Protein AF-A0A920RY23-F1 (afdb_monomer_lite)

Sequence (67 aa):
MIKPFKLRVPNNTLNEIYNKVKKYPLGQYSNMDGWEHGTNLKNLKEISKYWITNLIGRTRKKNKKIF

Foldseek 3Di:
DDDDDDDDDDLVNLVVVLVCLVPPPLVVDDQDDDQPPHDGSVNSVVVSVCCNCPVSVVNVVVVVVVD

Structure (mmCIF, N/CA/C/O backbone):
data_AF-A0A920RY23-F1
#
_entry.id   AF-A0A920RY23-F1
#
loop_
_atom_site.group_PDB
_atom_site.id
_atom_site.type_symbol
_atom_site.label_atom_id
_atom_site.label_alt_id
_atom_site.label_comp_id
_atom_site.label_asym_id
_atom_site.label_entity_id
_atom_site.label_seq_id
_atom_site.pdbx_PDB_ins_code
_atom_site.Cartn_x
_atom_site.Cartn_y
_atom_site.Cartn_z
_atom_site.occupancy
_atom_site.B_iso_or_equiv
_atom_site.auth_seq_id
_atom_site.auth_comp_id
_atom_site.auth_asym_id
_atom_site.auth_atom_id
_atom_site.pdbx_PDB_model_num
ATOM 1 N N . MET A 1 1 ? -36.175 14.331 6.294 1.00 79.06 1 MET A N 1
ATOM 2 C CA . MET A 1 1 ? -35.525 14.240 7.623 1.00 79.06 1 MET A CA 1
ATOM 3 C C . MET A 1 1 ? -34.055 13.890 7.425 1.00 79.06 1 MET A C 1
ATOM 5 O O . MET A 1 1 ? -33.775 12.832 6.879 1.00 79.06 1 MET A O 1
ATOM 9 N N . ILE A 1 2 ? -33.130 14.783 7.784 1.00 91.00 2 ILE A N 1
ATOM 10 C CA . ILE A 1 2 ? -31.685 14.595 7.564 1.00 91.00 2 ILE A CA 1
ATOM 11 C C . ILE A 1 2 ? -31.080 13.925 8.803 1.00 91.00 2 ILE A C 1
ATOM 13 O O . ILE A 1 2 ? -31.323 14.381 9.918 1.00 91.00 2 ILE A O 1
ATOM 17 N N . LYS A 1 3 ? -30.311 12.844 8.617 1.00 91.81 3 LYS A N 1
ATOM 18 C CA . LYS A 1 3 ? -29.616 12.140 9.706 1.00 91.81 3 LYS A CA 1
ATOM 19 C C . LYS A 1 3 ? -28.101 12.317 9.579 1.00 91.81 3 LYS A C 1
ATOM 21 O O . LYS A 1 3 ? -27.573 12.114 8.485 1.00 91.81 3 LYS A O 1
ATOM 26 N N . PRO A 1 4 ? -27.390 12.645 10.670 1.00 92.06 4 PRO A N 1
ATOM 27 C CA . PRO A 1 4 ? -25.937 12.688 10.648 1.00 92.06 4 PRO A CA 1
ATOM 28 C C . PRO A 1 4 ? -25.366 11.281 10.436 1.00 92.06 4 PRO A C 1
ATOM 30 O O . PRO A 1 4 ? -25.823 10.309 11.039 1.00 92.06 4 PRO A O 1
ATOM 33 N N . PHE A 1 5 ? -24.333 11.184 9.601 1.00 93.62 5 PHE A N 1
ATOM 34 C CA . PHE A 1 5 ? -23.593 9.951 9.356 1.00 93.62 5 PHE A CA 1
ATOM 35 C C . PHE A 1 5 ? -22.134 10.125 9.770 1.00 93.62 5 PHE A C 1
ATOM 37 O O . PHE A 1 5 ? -21.489 11.117 9.431 1.00 93.62 5 PHE A O 1
ATOM 44 N N . LYS A 1 6 ? -21.597 9.135 10.487 1.00 88.50 6 LYS A N 1
ATOM 45 C CA . LYS A 1 6 ? -20.179 9.075 10.846 1.00 88.50 6 LYS A CA 1
ATOM 46 C C . LYS A 1 6 ? -19.564 7.831 10.227 1.0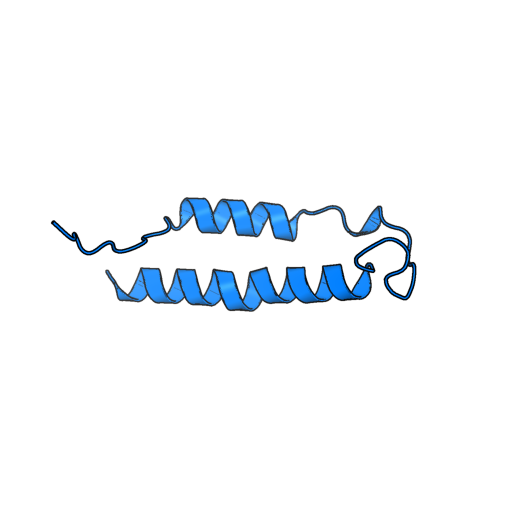0 88.50 6 LYS A C 1
ATOM 48 O O . LYS A 1 6 ? -19.802 6.722 10.700 1.00 88.50 6 LYS A O 1
ATOM 53 N N . LEU A 1 7 ? -18.729 8.028 9.211 1.00 87.06 7 LEU A N 1
ATOM 54 C CA . LEU A 1 7 ? -17.958 6.947 8.609 1.00 87.06 7 LEU A CA 1
ATOM 55 C C . LEU A 1 7 ? -16.967 6.379 9.634 1.00 87.06 7 LEU A C 1
ATOM 57 O O . LEU A 1 7 ? -16.151 7.110 10.201 1.00 87.06 7 LEU A O 1
ATOM 61 N N . ARG A 1 8 ? -17.021 5.065 9.850 1.00 87.56 8 ARG A N 1
ATOM 62 C CA . ARG A 1 8 ? -16.036 4.318 10.636 1.00 87.56 8 ARG A CA 1
ATOM 63 C C . ARG A 1 8 ? -15.494 3.191 9.775 1.00 87.56 8 ARG A C 1
ATOM 65 O O . ARG A 1 8 ? -16.260 2.358 9.308 1.00 87.56 8 ARG A O 1
ATOM 72 N N . VAL A 1 9 ? -14.179 3.169 9.583 1.00 88.44 9 VAL A N 1
ATOM 73 C CA . VAL A 1 9 ? -13.503 2.100 8.841 1.00 88.44 9 VAL A CA 1
ATOM 74 C C . VAL A 1 9 ? -12.794 1.190 9.845 1.00 88.44 9 VAL A C 1
ATOM 76 O O . VAL A 1 9 ? -11.924 1.679 10.577 1.00 88.44 9 VAL A O 1
ATOM 79 N N . PRO A 1 10 ? -13.140 -0.109 9.907 1.00 91.69 10 PRO A N 1
ATOM 80 C CA . PRO A 1 10 ? -12.484 -1.058 10.796 1.00 91.69 10 PRO A CA 1
ATOM 81 C C . PRO A 1 10 ? -10.985 -1.186 10.511 1.00 91.69 10 PRO A C 1
ATOM 83 O O . PRO A 1 10 ? -10.538 -1.131 9.363 1.00 91.69 10 PRO A O 1
ATOM 86 N N . ASN A 1 11 ? -10.195 -1.436 11.558 1.00 90.25 11 ASN A N 1
ATOM 87 C CA . ASN A 1 11 ? -8.755 -1.657 11.402 1.00 90.25 11 ASN A CA 1
ATOM 88 C C . ASN A 1 11 ? -8.443 -2.882 10.526 1.00 90.25 11 ASN A C 1
ATOM 90 O O . ASN A 1 11 ? -7.459 -2.845 9.793 1.00 90.25 11 ASN A O 1
ATOM 94 N N . ASN A 1 12 ? -9.287 -3.920 10.545 1.00 94.06 12 ASN A N 1
ATOM 95 C CA . ASN A 1 12 ? -9.123 -5.092 9.678 1.00 94.06 12 ASN A CA 1
ATOM 96 C C . ASN A 1 12 ? -9.224 -4.714 8.196 1.00 94.06 12 ASN A C 1
ATOM 98 O O . ASN A 1 12 ? -8.320 -5.038 7.432 1.00 94.06 12 ASN A O 1
ATOM 102 N N . THR A 1 13 ? -10.216 -3.905 7.817 1.00 94.50 13 THR A N 1
ATOM 103 C CA . THR A 1 13 ? -10.342 -3.375 6.450 1.00 94.50 13 THR A CA 1
ATOM 104 C C . THR A 1 13 ? -9.109 -2.560 6.048 1.00 94.50 13 THR A C 1
ATOM 106 O O . THR A 1 13 ? -8.572 -2.724 4.955 1.00 94.50 13 THR A O 1
ATOM 109 N N . LEU A 1 14 ? -8.584 -1.721 6.951 1.00 93.06 14 LEU A N 1
ATOM 110 C CA . LEU A 1 14 ? -7.340 -0.979 6.706 1.00 93.06 14 LEU A CA 1
ATOM 111 C C . LEU A 1 14 ? -6.121 -1.906 6.548 1.00 93.06 14 LEU A C 1
ATOM 113 O O . LEU A 1 14 ? -5.223 -1.608 5.760 1.00 93.06 14 LEU A O 1
ATOM 117 N N . ASN A 1 15 ? -6.068 -3.017 7.286 1.00 92.94 15 ASN A N 1
ATOM 118 C CA . ASN A 1 15 ? -5.014 -4.029 7.181 1.00 92.94 15 ASN A CA 1
ATOM 119 C C . ASN A 1 15 ? -5.077 -4.783 5.852 1.00 92.94 15 ASN A C 1
ATOM 121 O O . ASN A 1 15 ? -4.039 -4.985 5.224 1.00 92.94 15 ASN A O 1
ATOM 125 N N . GLU A 1 16 ? -6.270 -5.138 5.392 1.00 95.75 16 GLU A N 1
ATOM 126 C CA . GLU A 1 16 ? -6.473 -5.774 4.092 1.00 95.75 16 GLU A CA 1
ATOM 127 C C . GLU A 1 16 ? -6.046 -4.858 2.945 1.00 95.75 16 GLU A C 1
ATOM 129 O O . GLU A 1 16 ? -5.272 -5.281 2.085 1.00 95.75 16 GLU A O 1
ATOM 134 N N . ILE A 1 17 ? -6.466 -3.588 2.963 1.00 94.19 17 ILE A N 1
ATOM 135 C CA . ILE A 1 17 ? -6.059 -2.598 1.955 1.00 94.19 17 ILE A CA 1
ATOM 136 C C . ILE A 1 17 ? -4.539 -2.412 1.981 1.00 94.19 17 ILE A C 1
ATOM 138 O O . ILE A 1 17 ? -3.898 -2.479 0.934 1.00 94.19 17 ILE A O 1
ATOM 142 N N . TYR A 1 18 ? -3.942 -2.246 3.166 1.00 94.62 18 TYR A N 1
ATOM 143 C CA . TYR A 1 18 ? -2.486 -2.152 3.317 1.00 94.62 18 TYR A CA 1
ATOM 144 C C . TYR A 1 18 ? -1.776 -3.348 2.675 1.00 94.62 18 TYR A C 1
ATOM 146 O O . TYR A 1 18 ? -0.822 -3.167 1.921 1.00 94.62 18 TYR A O 1
ATOM 154 N N . ASN A 1 19 ? -2.252 -4.565 2.946 1.00 95.44 19 ASN A N 1
ATOM 155 C CA . ASN A 1 19 ? -1.655 -5.785 2.417 1.00 95.44 19 ASN A CA 1
ATOM 156 C C . ASN A 1 19 ? -1.807 -5.884 0.896 1.00 95.44 19 ASN A C 1
ATOM 158 O O . ASN A 1 19 ? -0.849 -6.274 0.234 1.00 95.44 19 ASN A O 1
ATOM 162 N N . LYS A 1 20 ? -2.963 -5.498 0.341 1.00 95.69 20 LYS A N 1
ATOM 163 C CA . LYS A 1 20 ? -3.197 -5.472 -1.110 1.00 95.69 20 LYS A CA 1
ATOM 164 C C . LYS A 1 20 ? -2.255 -4.500 -1.816 1.00 95.69 20 LYS A C 1
ATOM 166 O O . LYS A 1 20 ? -1.572 -4.900 -2.750 1.00 95.69 20 LYS A O 1
ATOM 171 N N . VAL A 1 21 ? -2.158 -3.259 -1.332 1.00 94.25 21 VAL A N 1
ATOM 172 C CA . VAL A 1 21 ? -1.284 -2.239 -1.938 1.00 94.25 21 VAL A CA 1
ATOM 173 C C . VAL A 1 21 ? 0.189 -2.640 -1.805 1.00 94.25 21 VAL A C 1
ATOM 175 O O . VAL A 1 21 ? 0.954 -2.500 -2.751 1.00 94.25 21 VAL A O 1
ATOM 178 N N . LYS A 1 22 ? 0.594 -3.202 -0.657 1.00 92.38 22 LYS A N 1
ATOM 179 C CA . LYS A 1 22 ? 1.986 -3.613 -0.412 1.00 92.38 22 LYS A CA 1
ATOM 180 C C . LYS A 1 22 ? 2.426 -4.801 -1.272 1.00 92.38 22 LYS A C 1
ATOM 182 O O . LYS A 1 22 ? 3.596 -4.876 -1.627 1.00 92.38 22 LYS A O 1
ATOM 187 N N . LYS A 1 23 ? 1.520 -5.738 -1.560 1.00 94.38 23 LYS A N 1
ATOM 188 C CA . LYS A 1 23 ? 1.805 -6.961 -2.332 1.00 94.38 23 LYS A CA 1
ATOM 189 C C . LYS A 1 23 ? 1.563 -6.805 -3.834 1.00 94.38 23 LYS A C 1
ATOM 191 O O . LYS A 1 23 ? 1.732 -7.775 -4.566 1.00 94.38 23 LYS A O 1
ATOM 196 N N . TYR A 1 24 ? 1.143 -5.627 -4.291 1.00 92.19 24 TYR A N 1
ATOM 197 C CA . TYR A 1 24 ? 0.839 -5.409 -5.697 1.00 92.19 24 TYR A CA 1
ATOM 198 C C . TYR A 1 24 ? 2.088 -5.648 -6.571 1.00 92.19 24 TYR A C 1
ATOM 200 O O . TYR A 1 24 ? 3.154 -5.110 -6.250 1.00 92.19 24 TYR A O 1
ATOM 208 N N . PRO A 1 25 ? 2.000 -6.439 -7.658 1.00 91.31 25 PRO A N 1
ATOM 209 C CA . PRO A 1 25 ? 3.163 -6.895 -8.419 1.00 91.31 25 PRO A CA 1
ATOM 210 C C . PRO A 1 25 ? 3.684 -5.817 -9.385 1.00 91.31 25 PRO A C 1
ATOM 212 O O . PRO A 1 25 ? 3.700 -5.989 -10.600 1.00 91.31 25 PRO A O 1
ATOM 215 N N . LEU A 1 26 ? 4.167 -4.694 -8.844 1.00 87.50 26 LEU A N 1
ATOM 216 C CA . LEU A 1 26 ? 4.676 -3.553 -9.621 1.00 87.50 26 LEU A CA 1
ATOM 217 C C . LEU A 1 26 ? 5.829 -3.921 -10.572 1.00 87.50 26 LEU A C 1
ATOM 219 O O . LEU A 1 26 ? 6.045 -3.224 -11.555 1.00 87.50 26 LEU A O 1
ATOM 223 N N . GLY A 1 27 ? 6.565 -5.000 -10.290 1.00 84.00 27 GLY A N 1
ATOM 224 C CA . GLY A 1 27 ? 7.678 -5.473 -11.121 1.00 84.00 27 GLY A CA 1
ATOM 225 C C . GLY A 1 27 ? 7.272 -6.138 -12.440 1.00 84.00 27 GLY A C 1
ATOM 226 O O . GLY A 1 27 ? 8.146 -6.418 -13.247 1.00 84.00 27 GLY A O 1
ATOM 227 N N . GLN A 1 28 ? 5.979 -6.393 -12.666 1.00 85.62 28 GLN A N 1
ATOM 228 C CA . GLN A 1 28 ? 5.481 -6.976 -13.920 1.00 85.62 28 GLN A CA 1
ATOM 229 C C . GLN A 1 28 ? 5.241 -5.927 -15.016 1.00 85.62 28 GLN A C 1
ATOM 231 O O . GLN A 1 28 ? 5.010 -6.285 -16.167 1.00 85.62 28 GLN A O 1
ATOM 236 N N . TYR A 1 29 ? 5.278 -4.639 -14.669 1.00 84.19 29 TYR A N 1
ATOM 237 C CA . TYR A 1 29 ? 4.992 -3.551 -15.597 1.00 84.19 29 TYR A CA 1
ATOM 238 C C . TYR A 1 29 ? 6.266 -3.044 -16.266 1.00 84.19 29 TYR A C 1
ATOM 240 O O . TYR A 1 29 ? 7.299 -2.872 -15.614 1.00 84.19 29 TYR A O 1
ATOM 248 N N . SER A 1 30 ? 6.173 -2.758 -17.564 1.00 83.56 30 SER A N 1
ATOM 249 C CA . SER A 1 30 ? 7.239 -2.106 -18.317 1.00 83.56 30 SER A CA 1
ATOM 250 C C . SER A 1 30 ? 7.512 -0.703 -17.770 1.00 83.56 30 SER A C 1
ATOM 252 O O . SER A 1 30 ? 6.606 0.026 -17.355 1.00 83.56 30 SER A O 1
ATOM 254 N N . ASN A 1 31 ? 8.788 -0.316 -17.765 1.00 82.12 31 ASN A N 1
ATOM 255 C CA . ASN A 1 31 ? 9.191 1.034 -17.394 1.00 82.12 31 ASN A CA 1
ATOM 256 C C . ASN A 1 31 ? 8.964 1.966 -18.591 1.00 82.12 31 ASN A C 1
ATOM 258 O O . ASN A 1 31 ? 9.866 2.176 -19.395 1.00 82.12 31 ASN A O 1
ATOM 262 N N . MET A 1 32 ? 7.728 2.439 -18.731 1.00 87.00 32 MET A N 1
ATOM 263 C CA . MET A 1 32 ? 7.322 3.418 -19.739 1.00 87.00 32 MET A CA 1
ATOM 264 C C . MET A 1 32 ? 7.210 4.791 -19.086 1.00 87.00 32 MET A C 1
ATOM 266 O O . MET A 1 32 ? 6.641 4.909 -17.997 1.00 87.00 32 MET A O 1
ATOM 270 N N . ASP A 1 33 ? 7.743 5.809 -19.750 1.00 86.31 33 ASP A N 1
ATOM 271 C CA . ASP A 1 33 ? 7.639 7.196 -19.310 1.00 86.31 33 ASP A CA 1
ATOM 272 C C . ASP A 1 33 ? 6.332 7.843 -19.796 1.00 86.31 33 ASP A C 1
ATOM 274 O O . ASP A 1 33 ? 5.621 7.317 -20.651 1.00 86.31 33 ASP A O 1
ATOM 278 N N . GLY A 1 34 ? 5.995 9.003 -19.227 1.00 87.19 34 GLY A N 1
ATOM 279 C CA . GLY A 1 34 ? 4.819 9.771 -19.638 1.00 87.19 34 GLY A CA 1
ATOM 280 C C . GLY A 1 34 ? 3.490 9.196 -19.138 1.00 87.19 34 GLY A C 1
ATOM 281 O O . GLY A 1 34 ? 3.419 8.617 -18.052 1.00 87.19 34 GLY A O 1
ATOM 282 N N . TRP A 1 35 ? 2.419 9.455 -19.891 1.00 92.00 35 TRP A N 1
ATOM 283 C CA . TRP A 1 35 ? 1.034 9.077 -19.552 1.00 92.00 35 TRP A CA 1
ATOM 284 C C . TRP A 1 35 ? 0.253 8.494 -20.737 1.00 92.00 35 TRP A C 1
ATOM 286 O O . TRP A 1 35 ? -0.950 8.257 -20.637 1.00 92.00 35 TRP A O 1
ATOM 296 N N . GLU A 1 36 ? 0.929 8.263 -21.861 1.00 92.38 36 GLU A N 1
ATOM 297 C CA . GLU A 1 36 ? 0.331 7.863 -23.144 1.00 92.38 36 GLU A CA 1
ATOM 298 C C . GLU A 1 36 ? -0.449 6.546 -23.046 1.00 92.38 36 GLU A C 1
ATOM 300 O O . GLU A 1 36 ? -1.429 6.333 -23.756 1.00 92.38 36 GLU A O 1
ATOM 305 N N . HIS A 1 37 ? -0.058 5.686 -22.105 1.00 86.94 37 HIS A N 1
ATOM 306 C CA . HIS A 1 37 ? -0.680 4.389 -21.846 1.00 86.94 37 HIS A CA 1
ATOM 307 C C . HIS A 1 37 ? -1.295 4.301 -20.440 1.00 86.94 37 HIS A C 1
ATOM 309 O O . HIS A 1 37 ? -1.460 3.216 -19.885 1.00 86.94 37 HIS A O 1
ATOM 315 N N . GLY A 1 38 ? -1.630 5.452 -19.849 1.00 87.19 38 GLY A N 1
ATOM 316 C CA . GLY A 1 38 ? -2.084 5.569 -18.466 1.00 87.19 38 GLY A CA 1
ATOM 317 C C . GLY A 1 38 ? -0.943 5.880 -17.497 1.00 87.19 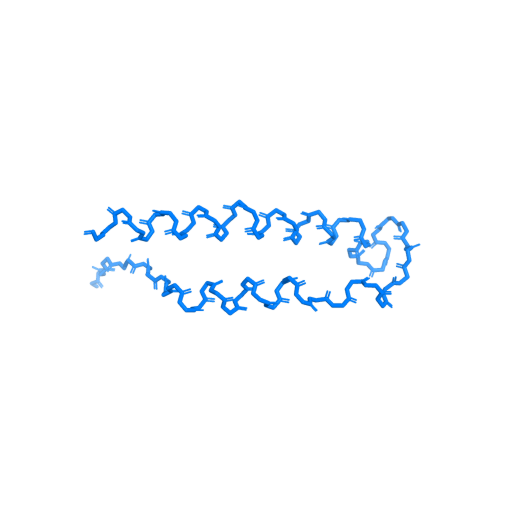38 GLY A C 1
ATOM 318 O O . GLY A 1 38 ? 0.119 6.357 -17.885 1.00 87.19 38 GLY A O 1
ATOM 319 N N . THR A 1 39 ? -1.175 5.660 -16.201 1.00 89.12 39 THR A N 1
ATOM 320 C CA . THR A 1 39 ? -0.186 5.970 -15.159 1.00 89.12 39 THR A CA 1
ATOM 321 C C . THR A 1 39 ? 1.119 5.207 -15.373 1.00 89.12 39 THR A C 1
ATOM 323 O O . THR A 1 39 ? 1.129 3.977 -15.373 1.00 89.12 39 THR A O 1
ATOM 326 N N . ASN A 1 40 ? 2.234 5.934 -15.454 1.00 91.25 40 ASN A N 1
ATOM 327 C CA . ASN A 1 40 ? 3.554 5.315 -15.478 1.00 91.25 40 ASN A CA 1
ATOM 328 C C . ASN A 1 40 ? 3.919 4.636 -14.144 1.00 91.25 40 ASN A C 1
ATOM 330 O O . ASN A 1 40 ? 3.403 4.945 -13.062 1.00 91.25 40 ASN A O 1
ATOM 334 N N . LEU A 1 41 ? 4.889 3.725 -14.219 1.00 91.56 41 LEU A N 1
ATOM 335 C CA . LEU A 1 41 ? 5.331 2.921 -13.083 1.00 91.56 41 LEU A CA 1
ATOM 336 C C . LEU A 1 41 ? 5.895 3.764 -11.925 1.00 91.56 41 LEU A C 1
ATOM 338 O O . LEU A 1 41 ? 5.738 3.392 -10.758 1.00 91.56 41 LEU A O 1
ATOM 342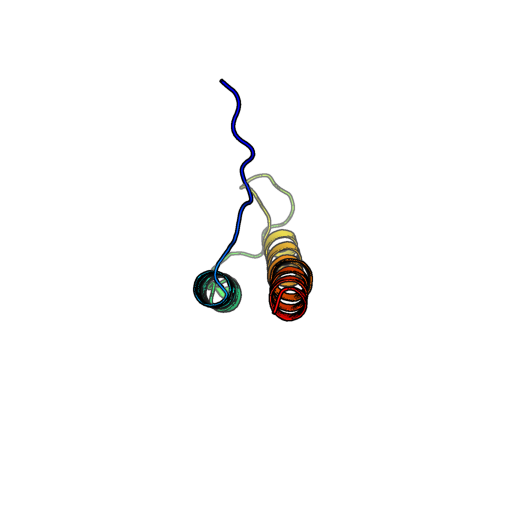 N N . LYS A 1 42 ? 6.542 4.897 -12.222 1.00 90.94 42 LYS A N 1
ATOM 343 C CA . LYS A 1 42 ? 7.104 5.800 -11.208 1.00 90.94 42 LYS A CA 1
ATOM 344 C C . LYS A 1 42 ? 5.994 6.406 -10.351 1.00 90.94 42 LYS A C 1
ATOM 346 O O . LYS A 1 42 ? 6.005 6.251 -9.129 1.00 90.94 42 LYS A O 1
ATOM 351 N N . ASN A 1 43 ? 4.995 7.005 -10.986 1.00 92.25 43 ASN A N 1
ATOM 352 C CA . ASN A 1 43 ? 3.836 7.590 -10.328 1.00 92.25 43 ASN A CA 1
ATOM 353 C C . ASN A 1 43 ? 3.043 6.532 -9.544 1.00 92.25 43 ASN A C 1
ATOM 355 O O . ASN A 1 43 ? 2.647 6.786 -8.405 1.00 92.25 43 ASN A O 1
ATOM 359 N N . LEU A 1 44 ? 2.874 5.322 -10.094 1.00 91.88 44 LEU A N 1
ATOM 360 C CA . LEU A 1 44 ? 2.199 4.218 -9.402 1.00 91.88 44 LEU A CA 1
ATOM 361 C C . LEU A 1 44 ? 2.941 3.788 -8.123 1.00 91.88 44 LEU A C 1
ATOM 363 O O . LEU A 1 44 ? 2.314 3.543 -7.087 1.00 91.88 44 LEU A O 1
ATOM 367 N N . L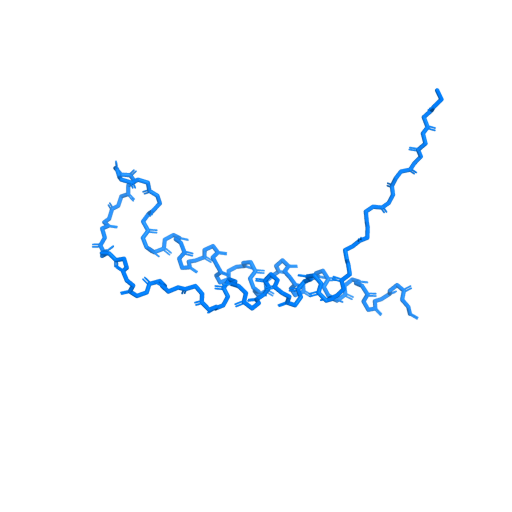YS A 1 45 ? 4.279 3.731 -8.158 1.00 92.38 45 LYS A N 1
ATOM 368 C CA . LYS A 1 45 ? 5.116 3.458 -6.977 1.00 92.38 45 LYS A CA 1
ATOM 369 C C . LYS A 1 45 ? 4.977 4.560 -5.928 1.00 92.38 45 LYS A C 1
ATOM 371 O O . LYS A 1 45 ? 4.792 4.260 -4.746 1.00 92.38 45 LYS A O 1
ATOM 376 N N . GLU A 1 46 ? 5.046 5.820 -6.346 1.00 93.38 46 GLU A N 1
ATOM 377 C CA . GLU A 1 46 ? 4.961 6.976 -5.451 1.00 93.38 46 GLU A CA 1
ATOM 378 C C . GLU A 1 46 ? 3.606 7.048 -4.737 1.00 93.38 46 GLU A C 1
ATOM 380 O O . GLU A 1 46 ? 3.566 7.144 -3.505 1.00 93.38 46 GLU A O 1
ATOM 385 N N . ILE A 1 47 ? 2.497 6.909 -5.471 1.00 93.56 47 ILE A N 1
ATOM 386 C CA . ILE A 1 47 ? 1.156 6.962 -4.874 1.00 93.56 47 ILE A CA 1
ATOM 387 C C . ILE A 1 47 ? 0.893 5.766 -3.952 1.00 93.56 47 ILE A C 1
ATOM 389 O O . ILE A 1 47 ? 0.345 5.942 -2.861 1.00 93.56 47 ILE A O 1
ATOM 393 N N . SER A 1 48 ? 1.358 4.567 -4.326 1.00 93.81 48 SER A N 1
ATOM 394 C CA . SER A 1 48 ? 1.242 3.361 -3.494 1.00 93.81 48 SER A CA 1
ATOM 395 C C . SER A 1 48 ? 2.010 3.511 -2.180 1.00 93.81 48 SER A C 1
ATOM 397 O O . SER A 1 48 ? 1.488 3.203 -1.103 1.00 93.81 48 SER A O 1
ATOM 399 N N . LYS A 1 49 ? 3.235 4.055 -2.243 1.00 93.38 49 LYS A N 1
ATOM 400 C CA . LYS A 1 49 ? 4.045 4.365 -1.059 1.00 93.38 49 LYS A CA 1
ATOM 401 C C . LYS A 1 49 ? 3.333 5.378 -0.165 1.00 93.38 49 LYS A C 1
ATOM 403 O O . LYS A 1 49 ? 3.196 5.129 1.032 1.00 93.38 49 LYS A O 1
ATOM 408 N N . TYR A 1 50 ? 2.823 6.468 -0.741 1.00 93.56 50 TYR A N 1
ATOM 409 C CA . TYR A 1 50 ? 2.094 7.503 -0.005 1.00 93.56 50 TYR A CA 1
ATOM 410 C C . TYR A 1 50 ? 0.851 6.954 0.711 1.00 93.56 50 TYR A C 1
ATOM 412 O O . TYR A 1 50 ? 0.613 7.263 1.883 1.00 93.56 50 TYR A O 1
ATOM 420 N N . TRP A 1 51 ? 0.068 6.109 0.038 1.00 92.69 51 TRP A N 1
ATOM 421 C CA . TRP A 1 51 ? -1.120 5.477 0.614 1.00 92.69 51 TRP A CA 1
ATOM 422 C C . TRP A 1 51 ? -0.792 4.666 1.866 1.00 92.69 51 TRP A C 1
ATOM 424 O O . TRP A 1 51 ? -1.442 4.816 2.906 1.00 92.69 51 TRP A O 1
ATOM 434 N N . ILE A 1 52 ? 0.249 3.841 1.779 1.00 91.50 52 ILE A N 1
ATOM 435 C CA . ILE A 1 52 ? 0.672 2.960 2.862 1.00 91.50 52 ILE A CA 1
ATOM 436 C C . ILE A 1 52 ? 1.213 3.753 4.060 1.00 91.50 52 ILE A C 1
ATOM 438 O O . ILE A 1 52 ? 0.841 3.467 5.203 1.00 91.50 52 ILE A O 1
ATOM 442 N N . THR A 1 53 ? 2.086 4.734 3.820 1.00 88.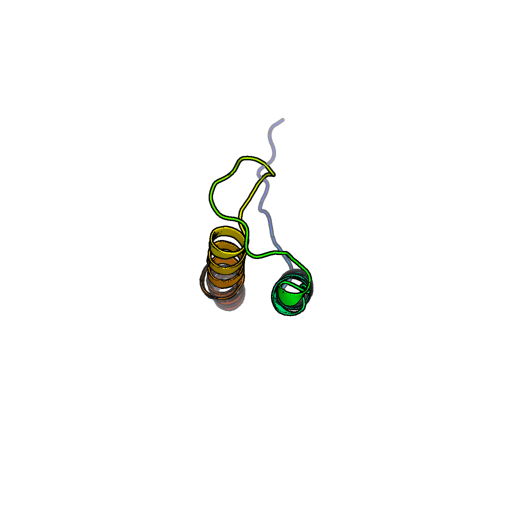69 53 THR A N 1
ATOM 443 C CA . THR A 1 53 ? 2.793 5.447 4.895 1.00 88.69 53 THR A CA 1
ATOM 444 C C . THR A 1 53 ? 1.914 6.499 5.558 1.00 88.69 53 THR A C 1
ATOM 446 O O . THR A 1 53 ? 1.906 6.624 6.784 1.00 88.69 53 THR A O 1
ATOM 449 N N . ASN A 1 54 ? 1.148 7.246 4.760 1.00 87.88 54 ASN A N 1
ATOM 450 C CA . ASN A 1 54 ? 0.504 8.466 5.225 1.00 87.88 54 ASN A CA 1
ATOM 451 C C . ASN A 1 54 ? -0.983 8.247 5.466 1.00 87.88 54 ASN A C 1
ATOM 453 O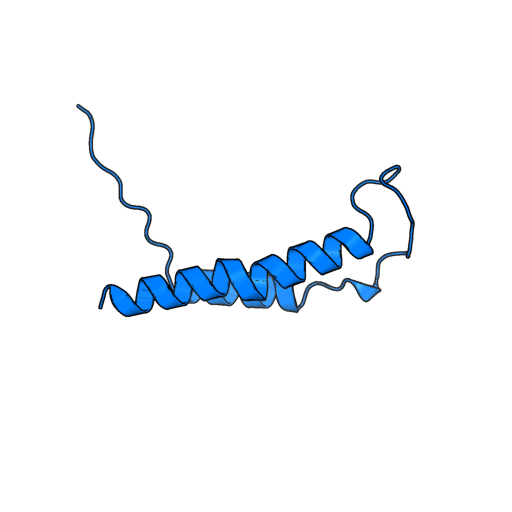 O . ASN A 1 54 ? -1.445 8.469 6.583 1.00 87.88 54 ASN A O 1
ATOM 457 N N . LEU A 1 55 ? -1.738 7.797 4.463 1.00 85.12 55 LEU A N 1
ATOM 458 C CA . LEU A 1 55 ? -3.196 7.693 4.582 1.00 85.12 55 LEU A CA 1
ATOM 459 C C . LEU A 1 55 ? -3.603 6.591 5.559 1.00 85.12 55 LEU A C 1
ATOM 461 O O . LEU A 1 55 ? -4.224 6.877 6.583 1.00 85.12 55 LEU A O 1
ATOM 465 N N . ILE A 1 56 ? -3.186 5.347 5.311 1.00 86.19 56 ILE A N 1
ATOM 466 C CA . ILE A 1 56 ? -3.544 4.217 6.181 1.00 86.19 56 ILE A CA 1
ATOM 467 C C . ILE A 1 56 ? -2.948 4.409 7.584 1.00 86.19 56 ILE A C 1
ATOM 469 O O . ILE A 1 56 ? -3.621 4.172 8.592 1.00 86.19 56 ILE A O 1
ATOM 473 N N . GLY A 1 57 ? -1.704 4.893 7.665 1.00 82.06 57 GLY A N 1
ATOM 474 C CA . GLY A 1 57 ? -1.033 5.195 8.930 1.00 82.06 57 GLY A CA 1
ATOM 475 C C . GLY A 1 57 ? -1.781 6.231 9.777 1.00 82.06 57 GLY A C 1
ATOM 476 O O . GLY A 1 57 ? -2.012 6.004 10.968 1.00 82.06 57 GLY A O 1
ATOM 477 N N . ARG A 1 58 ? -2.211 7.351 9.181 1.00 83.81 58 ARG A N 1
ATOM 478 C CA . ARG A 1 58 ? -2.997 8.390 9.871 1.00 83.81 58 ARG A CA 1
ATOM 479 C C . ARG A 1 58 ? -4.357 7.861 10.324 1.00 83.81 58 ARG A C 1
ATOM 481 O O . ARG A 1 58 ? -4.755 8.151 11.452 1.00 83.81 58 ARG A O 1
ATOM 488 N N . THR A 1 59 ? -5.035 7.058 9.504 1.00 81.31 59 THR A N 1
ATOM 489 C CA . THR A 1 59 ? -6.346 6.490 9.854 1.00 81.31 59 THR A CA 1
ATOM 490 C C . THR A 1 59 ? -6.246 5.523 11.034 1.00 81.31 59 THR A C 1
ATOM 492 O O . THR A 1 59 ? -7.003 5.662 11.992 1.00 81.31 59 THR A O 1
ATOM 495 N N . ARG A 1 60 ? -5.247 4.624 11.058 1.00 83.06 60 ARG A N 1
ATOM 496 C CA . ARG A 1 60 ? -5.012 3.741 12.218 1.00 83.06 60 ARG A CA 1
ATOM 497 C C . ARG A 1 60 ? -4.723 4.529 13.501 1.00 83.06 60 ARG A C 1
ATOM 499 O O . ARG A 1 60 ? -5.246 4.183 14.557 1.00 83.06 60 ARG A O 1
ATOM 506 N N . LYS A 1 61 ? -3.915 5.597 13.423 1.00 80.56 61 LYS A N 1
ATOM 507 C CA . LYS A 1 61 ? -3.614 6.467 14.577 1.00 80.56 61 LYS A CA 1
ATOM 508 C C . LYS A 1 61 ? -4.861 7.187 15.098 1.00 80.56 61 LYS A C 1
ATOM 510 O O . LYS A 1 61 ? -5.034 7.267 16.307 1.00 80.56 61 LYS A O 1
ATOM 515 N N . LYS A 1 62 ? -5.734 7.682 14.212 1.00 77.50 62 LYS A N 1
ATOM 516 C CA . LYS A 1 62 ? -7.020 8.281 14.610 1.00 77.50 62 LYS A CA 1
ATOM 517 C C . LYS A 1 62 ? -7.942 7.254 15.263 1.00 77.50 62 LYS A C 1
ATOM 519 O O . LYS A 1 62 ? -8.479 7.550 16.320 1.00 77.50 62 LYS A O 1
ATOM 524 N N . ASN A 1 63 ? -8.060 6.050 14.698 1.00 74.06 63 ASN A N 1
ATOM 525 C CA . ASN A 1 63 ? -8.875 4.982 15.282 1.00 74.06 63 ASN A CA 1
ATOM 526 C C . ASN A 1 63 ? -8.422 4.624 16.706 1.00 74.06 63 ASN A C 1
ATOM 528 O O . ASN A 1 63 ? -9.270 4.417 17.559 1.00 74.06 63 ASN A O 1
ATOM 532 N N . LYS A 1 64 ? -7.109 4.619 16.987 1.00 67.56 64 LYS A N 1
ATOM 533 C CA . LYS A 1 64 ? -6.559 4.368 18.334 1.00 67.56 64 LYS A CA 1
ATOM 534 C C . LYS A 1 64 ? -6.802 5.482 19.360 1.00 67.56 64 LYS A C 1
ATOM 536 O O . LYS A 1 64 ? -6.666 5.207 20.535 1.00 67.56 64 LYS A O 1
ATOM 541 N N . LYS A 1 65 ? -7.096 6.718 18.939 1.00 62.34 65 LYS A N 1
ATOM 542 C CA . LYS A 1 65 ? -7.381 7.851 19.846 1.00 62.34 65 LYS A CA 1
ATOM 543 C C . LYS A 1 65 ? -8.861 7.966 20.231 1.00 62.34 65 LYS A C 1
ATOM 545 O O . LYS A 1 65 ? -9.223 8.862 20.981 1.00 62.34 65 LYS A O 1
ATOM 550 N N . ILE A 1 66 ? -9.719 7.150 19.618 1.00 57.88 66 ILE A N 1
ATOM 551 C CA . ILE A 1 66 ? -11.179 7.178 19.806 1.00 57.88 66 ILE A CA 1
ATOM 552 C C . ILE A 1 66 ? -11.625 6.077 20.796 1.00 57.88 66 ILE A C 1
ATOM 554 O O . ILE A 1 66 ? -12.804 6.000 21.131 1.00 57.88 66 ILE A O 1
ATOM 558 N N . PHE A 1 67 ? -10.681 5.266 21.279 1.00 44.88 67 PHE A N 1
ATOM 559 C CA . PHE A 1 67 ? -10.819 4.308 22.376 1.00 44.88 67 PHE A CA 1
ATOM 560 C C . PHE A 1 67 ? -9.830 4.696 23.474 1.00 44.88 67 PHE A C 1
ATOM 562 O O . PHE A 1 67 ? -10.126 4.381 24.642 1.00 44.88 67 PHE A O 1
#

pLDDT: mean 87.4, std 8.98, range [44.88, 95.75]

Radius of gyration: 16.37 Å; chains: 1; bounding box: 45×22×46 Å

Secondary structure (DSSP, 8-state):
----------HHHHHHHHHHHHT--GGGS----SSBTBS-HHHHHHHHHHIIIIIIHHHHHHHHT--